Protein AF-A0A9E8SCT5-F1 (afdb_monomer_lite)

Structure (mmCIF, N/CA/C/O backbone):
data_AF-A0A9E8SCT5-F1
#
_entry.id   AF-A0A9E8SCT5-F1
#
loop_
_atom_site.group_PDB
_atom_site.id
_atom_site.type_symbol
_atom_site.label_atom_id
_atom_site.label_alt_id
_atom_site.label_comp_id
_atom_site.label_asym_id
_atom_site.label_entity_id
_atom_site.label_seq_id
_atom_site.pdbx_PDB_ins_code
_atom_site.Cartn_x
_atom_site.Cartn_y
_atom_site.Cartn_z
_atom_site.occupancy
_atom_site.B_iso_or_equiv
_atom_site.auth_seq_id
_atom_site.auth_comp_id
_atom_site.auth_asym_id
_atom_site.auth_atom_id
_atom_site.pdbx_PDB_model_num
ATOM 1 N N . MET A 1 1 ? -12.105 20.597 -2.905 1.00 37.53 1 MET A N 1
ATOM 2 C CA . MET A 1 1 ? -12.608 19.236 -3.173 1.00 37.53 1 MET A CA 1
ATOM 3 C C . MET A 1 1 ? -11.412 18.406 -3.609 1.00 37.53 1 MET A C 1
ATOM 5 O O . MET A 1 1 ? -11.012 18.497 -4.764 1.00 37.53 1 MET A O 1
ATOM 9 N N . GLU A 1 2 ? -10.745 17.729 -2.673 1.00 47.62 2 GLU A N 1
ATOM 10 C CA . GLU A 1 2 ? -9.714 16.750 -3.041 1.00 47.62 2 GLU A CA 1
ATOM 11 C C . GLU A 1 2 ? -10.417 15.587 -3.741 1.00 47.62 2 GLU A C 1
ATOM 13 O O . GLU A 1 2 ? -11.443 15.103 -3.266 1.00 47.62 2 GLU A O 1
ATOM 18 N N . LYS A 1 3 ? -9.949 15.236 -4.943 1.00 55.00 3 LYS A N 1
ATOM 19 C CA . LYS A 1 3 ? -10.557 14.174 -5.748 1.00 55.00 3 LYS A CA 1
ATOM 20 C C . LYS A 1 3 ? -10.374 12.856 -5.005 1.00 55.00 3 LYS A C 1
ATOM 22 O O . LYS A 1 3 ? -9.236 12.478 -4.735 1.00 55.00 3 LYS A O 1
ATOM 27 N N . GLU A 1 4 ? -11.477 12.176 -4.701 1.00 60.12 4 GLU A N 1
ATOM 28 C CA . GLU A 1 4 ? -11.426 10.827 -4.141 1.00 60.12 4 GLU A CA 1
ATOM 29 C C . GLU A 1 4 ? -10.576 9.923 -5.053 1.00 60.12 4 GLU A C 1
ATOM 31 O O . GLU A 1 4 ? -10.638 10.056 -6.282 1.00 60.12 4 GLU A O 1
ATOM 36 N N . PRO A 1 5 ? -9.757 9.021 -4.491 1.00 65.12 5 PRO A N 1
ATOM 37 C CA . PRO A 1 5 ? -9.017 8.055 -5.288 1.00 65.12 5 PRO A CA 1
ATOM 38 C C . PRO A 1 5 ? -10.004 7.135 -6.016 1.00 65.12 5 PRO A C 1
ATOM 40 O O . PRO A 1 5 ? -10.730 6.357 -5.403 1.00 65.12 5 PRO A O 1
ATOM 43 N N . ILE A 1 6 ? -10.031 7.245 -7.343 1.00 83.00 6 ILE A N 1
ATOM 44 C CA . ILE A 1 6 ? -10.880 6.448 -8.232 1.00 83.00 6 ILE A CA 1
ATOM 45 C C . ILE A 1 6 ? -10.010 5.379 -8.891 1.00 83.00 6 ILE A C 1
ATOM 47 O O . ILE A 1 6 ? -8.895 5.658 -9.345 1.00 83.00 6 ILE A O 1
ATOM 51 N N . TRP A 1 7 ? -10.538 4.157 -8.974 1.00 92.19 7 TRP A N 1
ATOM 52 C CA . TRP A 1 7 ? -9.940 3.090 -9.770 1.00 92.19 7 TRP A CA 1
ATOM 53 C C . TRP A 1 7 ? -9.657 3.575 -11.192 1.00 92.19 7 TRP A C 1
ATOM 55 O O . TRP A 1 7 ? -10.563 3.944 -11.936 1.00 92.19 7 TRP A O 1
ATOM 65 N N . SER A 1 8 ? -8.385 3.556 -11.562 1.00 92.56 8 SER A N 1
ATOM 66 C CA . SER A 1 8 ? -7.884 4.024 -12.847 1.00 92.56 8 SER A CA 1
ATOM 67 C C . SER A 1 8 ? -7.469 2.831 -13.692 1.00 92.56 8 SER A C 1
ATOM 69 O O . SER A 1 8 ? -6.784 1.933 -13.205 1.00 92.56 8 SER A O 1
ATOM 71 N N . GLU A 1 9 ? -7.885 2.802 -14.952 1.00 93.88 9 GLU A N 1
ATOM 72 C CA . GLU A 1 9 ? -7.488 1.739 -15.871 1.00 93.88 9 GLU A CA 1
ATOM 73 C C . GLU A 1 9 ? -6.047 1.949 -16.349 1.00 93.88 9 GLU A C 1
ATOM 75 O O . GLU A 1 9 ? -5.633 3.070 -16.655 1.00 93.88 9 GLU A O 1
ATOM 80 N N . ILE A 1 10 ? -5.264 0.872 -16.390 1.00 92.25 10 ILE A N 1
ATOM 81 C CA . ILE A 1 10 ? -3.890 0.917 -16.876 1.00 92.25 10 ILE A CA 1
ATOM 82 C C . ILE A 1 10 ? -3.921 1.008 -18.403 1.00 92.25 10 ILE A C 1
ATOM 84 O O . ILE A 1 10 ? -4.558 0.206 -19.089 1.00 92.25 10 ILE A O 1
ATOM 88 N N . ILE A 1 11 ? -3.182 1.980 -18.930 1.00 93.06 11 ILE A N 1
ATOM 89 C CA . ILE A 1 11 ? -2.994 2.181 -20.364 1.00 93.06 11 ILE A CA 1
ATOM 90 C C . ILE A 1 11 ? -1.556 1.808 -20.705 1.00 93.06 11 ILE A C 1
ATOM 92 O O . ILE A 1 11 ? -0.610 2.337 -20.111 1.00 93.06 11 ILE A O 1
ATOM 96 N N . ASP A 1 12 ? -1.383 0.928 -21.686 1.00 91.19 12 ASP A N 1
ATOM 97 C CA . ASP A 1 12 ? -0.070 0.657 -22.252 1.00 91.19 12 ASP A CA 1
ATOM 98 C C . ASP A 1 12 ? 0.440 1.922 -22.960 1.00 91.19 12 ASP A C 1
ATOM 100 O O . ASP A 1 12 ? -0.155 2.418 -23.920 1.00 91.19 12 ASP A O 1
ATOM 104 N N . LYS A 1 13 ? 1.549 2.488 -22.471 1.0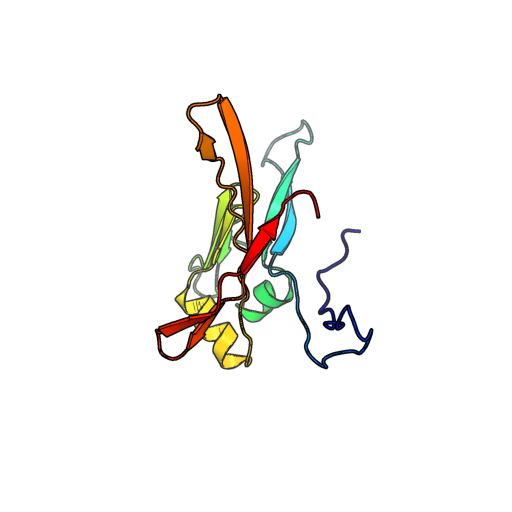0 88.94 13 LYS A N 1
ATOM 105 C CA . LYS A 1 13 ? 2.059 3.773 -22.976 1.00 88.94 13 LYS A CA 1
ATOM 106 C C . LYS A 1 13 ? 2.507 3.717 -24.438 1.00 88.94 13 LYS A C 1
ATOM 108 O O . LYS A 1 13 ? 2.480 4.754 -25.099 1.00 88.94 13 LYS A O 1
ATOM 113 N N . LYS A 1 14 ? 2.934 2.549 -24.929 1.00 90.38 14 LYS A N 1
ATOM 114 C CA . LYS A 1 14 ? 3.490 2.380 -26.277 1.00 90.38 14 LYS A CA 1
ATOM 115 C C . LYS A 1 14 ? 2.383 2.251 -27.319 1.00 90.38 14 LYS A C 1
ATOM 117 O O . LYS A 1 14 ? 2.457 2.874 -28.370 1.00 90.38 14 LYS A O 1
ATOM 122 N N . THR A 1 15 ? 1.367 1.454 -27.018 1.00 93.88 15 THR A N 1
ATOM 123 C CA . THR A 1 15 ? 0.257 1.124 -27.923 1.00 93.88 15 THR A CA 1
ATOM 124 C C . THR A 1 15 ? -0.971 2.004 -27.712 1.00 93.88 15 THR A C 1
ATOM 126 O O . THR A 1 15 ? -1.818 2.071 -28.595 1.00 93.88 15 THR A O 1
ATOM 129 N N . ARG A 1 16 ? -1.067 2.698 -26.567 1.00 92.94 16 ARG A N 1
ATOM 130 C CA . ARG A 1 16 ? -2.237 3.482 -26.128 1.00 92.94 16 ARG A CA 1
ATOM 131 C C . ARG A 1 16 ? -3.510 2.650 -25.937 1.00 92.94 16 ARG A C 1
ATOM 133 O O . ARG A 1 16 ? -4.601 3.210 -25.907 1.00 92.94 16 ARG A O 1
ATOM 140 N N . VAL A 1 17 ? -3.370 1.338 -25.765 1.00 94.62 17 VAL A N 1
ATOM 141 C CA . VAL A 1 17 ? -4.485 0.414 -25.531 1.00 94.62 17 VAL A CA 1
ATOM 142 C C . VAL A 1 17 ? -4.686 0.193 -24.030 1.00 94.62 17 VAL A C 1
ATOM 144 O O . VAL A 1 17 ? -3.726 0.139 -23.258 1.00 94.62 17 VAL A O 1
ATOM 147 N N . TYR A 1 18 ? -5.947 0.066 -23.619 1.00 92.75 18 TYR A N 1
ATOM 148 C CA . TYR A 1 18 ? -6.324 -0.323 -22.263 1.00 92.75 18 TYR A CA 1
ATOM 149 C C . TYR A 1 18 ? -5.966 -1.784 -22.000 1.00 92.75 18 TYR A C 1
ATOM 151 O O . TYR A 1 18 ? -6.289 -2.663 -22.797 1.00 92.75 18 TYR A O 1
ATOM 159 N N . THR A 1 19 ? -5.320 -2.060 -20.870 1.00 92.69 19 THR A N 1
ATOM 160 C CA . THR A 1 19 ? -4.921 -3.434 -20.528 1.00 92.69 19 THR A CA 1
ATOM 161 C C . THR A 1 19 ? -6.056 -4.248 -19.900 1.00 92.69 19 THR A C 1
ATOM 163 O O . THR A 1 19 ? -5.887 -5.439 -19.650 1.00 92.69 19 THR A O 1
ATOM 166 N N . GLY A 1 20 ? -7.197 -3.616 -19.594 1.00 93.25 20 GLY A N 1
ATOM 167 C CA . GLY A 1 20 ? -8.286 -4.221 -18.826 1.00 93.25 20 GLY A CA 1
ATOM 168 C C . GLY A 1 20 ? -7.977 -4.372 -17.332 1.00 93.25 20 GLY A C 1
ATOM 169 O O . GLY A 1 20 ? -8.748 -4.993 -16.604 1.00 93.25 20 GLY A O 1
ATOM 170 N N . HIS A 1 21 ? -6.845 -3.850 -16.849 1.00 92.94 21 HIS A N 1
ATOM 171 C CA . HIS A 1 21 ? -6.475 -3.877 -15.431 1.00 92.94 21 HIS A CA 1
ATOM 172 C C . HIS A 1 21 ? -6.708 -2.512 -14.796 1.00 92.94 21 HIS A C 1
ATOM 174 O O . HIS A 1 21 ? -6.491 -1.481 -15.430 1.00 92.94 21 HIS A O 1
ATOM 180 N N . LYS A 1 22 ? -7.112 -2.497 -13.523 1.00 94.38 22 LYS A N 1
ATOM 181 C CA . LYS A 1 22 ? -7.356 -1.266 -12.765 1.00 94.38 22 LYS A CA 1
ATOM 182 C C . LYS A 1 22 ? -6.419 -1.171 -11.570 1.00 94.38 22 LYS A C 1
ATOM 184 O O . LYS A 1 22 ? -6.080 -2.178 -10.957 1.00 94.38 22 LYS A O 1
ATOM 189 N N . VAL A 1 23 ? -6.027 0.051 -11.235 1.00 94.50 23 VAL A N 1
ATOM 190 C CA . VAL A 1 23 ? -5.201 0.385 -10.071 1.00 94.50 23 VAL A CA 1
ATOM 191 C C . VAL A 1 23 ? -5.835 1.522 -9.288 1.00 94.50 23 VAL A C 1
ATOM 193 O O . VAL A 1 23 ? -6.531 2.364 -9.849 1.00 94.50 23 VAL A O 1
ATOM 196 N N . ILE A 1 24 ? -5.575 1.565 -7.990 1.00 94.81 24 ILE A N 1
ATOM 197 C CA . ILE A 1 24 ? -5.995 2.649 -7.108 1.00 94.81 24 ILE A CA 1
ATOM 198 C C . ILE A 1 24 ? -4.837 2.992 -6.173 1.00 94.81 24 ILE A C 1
ATOM 200 O O . ILE A 1 24 ? -4.085 2.111 -5.754 1.00 94.81 24 ILE A O 1
ATOM 204 N N . VAL A 1 25 ? -4.677 4.277 -5.857 1.00 93.19 25 VAL A N 1
ATOM 205 C CA . VAL A 1 25 ? -3.736 4.709 -4.819 1.00 93.19 25 VAL A CA 1
ATOM 206 C C . VAL A 1 25 ? -4.320 4.325 -3.460 1.00 93.19 25 VAL A C 1
ATOM 208 O O . VAL A 1 25 ? -5.487 4.589 -3.176 1.00 93.19 25 VAL A O 1
ATOM 211 N N . THR A 1 26 ? -3.519 3.667 -2.625 1.00 93.12 26 THR A N 1
ATOM 212 C CA . THR A 1 26 ? -3.966 3.095 -1.345 1.00 93.12 26 THR A CA 1
ATOM 213 C C . THR A 1 26 ? -4.154 4.135 -0.242 1.00 93.12 26 THR A C 1
ATOM 215 O O . THR A 1 26 ? -4.724 3.822 0.799 1.00 93.12 26 THR A O 1
ATOM 218 N N . THR A 1 27 ? -3.696 5.366 -0.448 1.00 92.00 27 THR A N 1
ATOM 219 C CA . THR A 1 27 ? -3.833 6.465 0.508 1.00 92.00 27 THR A CA 1
ATOM 220 C C . THR A 1 27 ? -4.540 7.667 -0.107 1.00 92.00 27 THR A C 1
ATOM 222 O O . THR A 1 27 ? -4.545 7.867 -1.322 1.00 92.00 27 THR A O 1
ATOM 225 N N . THR A 1 28 ? -5.158 8.469 0.751 1.00 91.44 28 THR A N 1
ATOM 226 C CA . THR A 1 28 ? -5.642 9.819 0.454 1.00 91.44 28 THR A CA 1
ATOM 227 C C . THR A 1 28 ? -5.178 10.759 1.560 1.00 91.44 28 THR A C 1
ATOM 229 O O . THR A 1 28 ? -4.754 10.301 2.619 1.00 91.44 28 THR A O 1
ATOM 232 N N . ASN A 1 29 ? -5.244 12.067 1.330 1.00 88.56 29 ASN A N 1
ATOM 233 C CA . ASN A 1 29 ? -4.901 13.044 2.351 1.00 88.56 29 ASN A CA 1
ATOM 234 C C . ASN A 1 29 ? -6.114 13.374 3.233 1.00 88.56 29 ASN A C 1
ATOM 236 O O . ASN A 1 29 ? -7.248 13.417 2.755 1.00 88.56 29 ASN A O 1
ATOM 240 N N . ALA A 1 30 ? -5.858 13.601 4.516 1.00 84.69 30 ALA A N 1
ATOM 241 C CA . ALA A 1 30 ? -6.798 14.136 5.484 1.00 84.69 30 ALA A CA 1
ATOM 242 C C . ALA A 1 30 ? -6.183 15.346 6.192 1.00 84.69 30 ALA A C 1
ATOM 244 O O . ALA A 1 30 ? -4.963 15.463 6.323 1.00 84.69 30 ALA A O 1
ATOM 245 N N . LYS A 1 31 ? -7.051 16.236 6.676 1.00 80.56 31 LYS A N 1
ATOM 246 C CA . LYS A 1 31 ? -6.676 17.396 7.487 1.00 80.56 31 LYS A CA 1
ATOM 247 C C . LYS A 1 31 ? -6.969 17.114 8.953 1.00 80.56 31 LYS A C 1
ATOM 249 O O . LYS A 1 31 ? -8.127 16.912 9.304 1.00 80.56 31 LYS A O 1
ATOM 254 N N . GLY A 1 32 ? -5.928 17.129 9.777 1.00 69.00 32 GLY A N 1
ATOM 255 C CA . GLY A 1 32 ? -6.025 17.124 11.234 1.00 69.00 32 GLY A CA 1
ATOM 256 C C . GLY A 1 32 ? -6.047 18.529 11.795 1.00 69.00 32 GLY A C 1
ATOM 257 O O . GLY A 1 32 ? -5.338 19.409 11.296 1.00 69.00 32 GLY A O 1
ATOM 258 N N . GLY A 1 33 ? -6.836 18.712 12.848 1.00 62.88 33 GLY A N 1
ATOM 259 C CA . GLY A 1 33 ? -6.780 19.885 13.710 1.00 62.88 33 GLY A CA 1
ATOM 260 C C . GLY A 1 33 ? -6.096 19.525 15.025 1.00 62.88 33 GLY A C 1
ATOM 261 O O . GLY A 1 33 ? -6.166 18.387 15.478 1.00 62.88 33 GLY A O 1
ATOM 262 N N . ILE A 1 34 ? -5.431 20.487 15.655 1.00 59.25 34 ILE A N 1
ATOM 263 C CA . ILE A 1 34 ? -4.962 20.313 17.031 1.00 59.25 34 ILE A CA 1
ATOM 264 C C . ILE A 1 34 ? -6.150 20.599 17.957 1.00 59.25 34 ILE A C 1
ATOM 266 O O . ILE A 1 34 ? -6.694 21.706 17.943 1.00 59.25 34 ILE A O 1
ATOM 270 N N . GLU A 1 35 ? -6.563 19.615 18.761 1.00 54.38 35 GLU A N 1
ATOM 271 C CA . GLU A 1 35 ? -7.595 19.825 19.782 1.00 54.38 35 GLU A CA 1
ATOM 272 C C . GLU A 1 35 ? -7.198 20.998 20.697 1.00 54.38 35 GLU A C 1
ATOM 274 O O . GLU A 1 35 ? -6.131 20.995 21.311 1.00 54.38 35 GLU A O 1
ATOM 279 N N . ASN A 1 36 ? -8.077 22.002 20.789 1.00 54.62 36 ASN A N 1
ATOM 280 C CA . ASN A 1 36 ? -7.918 23.270 21.523 1.00 54.62 36 ASN A CA 1
ATOM 281 C C . ASN A 1 36 ? -7.004 24.341 20.902 1.00 54.62 36 ASN A C 1
ATOM 283 O O . ASN A 1 36 ? -6.823 25.398 21.516 1.00 54.62 36 ASN A O 1
ATOM 287 N N . ASP A 1 37 ? -6.476 24.145 19.692 1.00 58.28 37 ASP A N 1
ATOM 288 C CA . ASP A 1 37 ? -5.747 25.214 19.012 1.00 58.28 37 ASP A CA 1
ATOM 289 C C . ASP A 1 37 ? -6.700 26.258 18.404 1.00 58.28 37 ASP A C 1
ATOM 291 O O . ASP A 1 37 ? -7.515 25.973 17.528 1.00 58.28 37 ASP A O 1
ATOM 295 N N . LYS A 1 38 ? -6.573 27.509 18.860 1.00 61.59 38 LYS A N 1
ATOM 296 C CA . LYS A 1 38 ? -7.319 28.663 18.330 1.00 61.59 38 LYS A CA 1
ATOM 297 C C . LYS A 1 38 ? -6.601 29.356 17.168 1.00 61.59 38 LYS A C 1
ATOM 299 O O . LYS A 1 38 ? -7.165 30.282 16.591 1.00 61.59 38 LYS A O 1
ATOM 304 N N . SER A 1 39 ? -5.373 28.946 16.837 1.00 67.31 39 SER A N 1
ATOM 305 C CA . SER A 1 39 ? -4.573 29.550 15.766 1.00 67.31 39 SER A CA 1
ATOM 306 C C . SER A 1 39 ? -4.989 29.093 14.362 1.00 67.31 39 SER A C 1
ATOM 308 O O . SER A 1 39 ? -4.636 29.738 13.374 1.00 67.31 39 SER A O 1
ATOM 310 N N . GLY A 1 40 ? -5.781 28.016 14.268 1.00 57.03 40 GLY A N 1
ATOM 311 C CA . GLY A 1 40 ? -6.201 27.423 12.998 1.00 57.03 40 GLY A CA 1
ATOM 312 C C . GLY A 1 40 ? -5.118 26.562 12.346 1.00 57.03 40 GLY A C 1
ATOM 313 O O . GLY A 1 40 ? -5.174 26.335 11.132 1.00 57.03 40 GLY A O 1
ATOM 314 N N . ALA A 1 41 ? -4.127 26.096 13.117 1.00 61.66 41 ALA A N 1
ATOM 315 C CA . ALA A 1 41 ? -3.084 25.229 12.601 1.00 61.66 41 ALA A CA 1
ATOM 316 C C . ALA A 1 41 ? -3.685 23.872 12.218 1.00 61.66 41 ALA A C 1
ATOM 318 O O . ALA A 1 41 ? -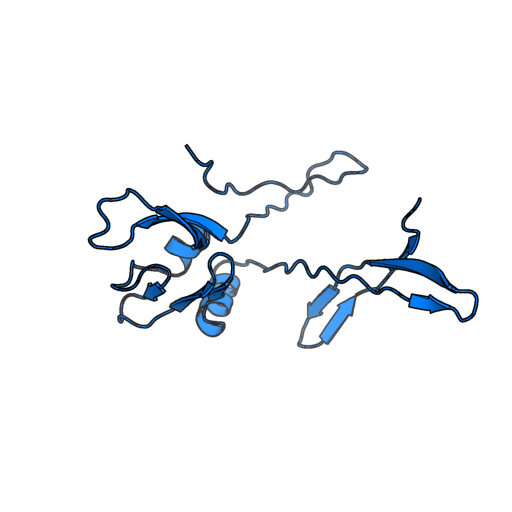4.160 23.106 13.055 1.00 61.66 41 ALA A O 1
ATOM 319 N N . ASN A 1 42 ? -3.647 23.584 10.919 1.00 68.00 42 ASN A N 1
ATOM 320 C CA . ASN A 1 42 ? -4.014 22.290 10.368 1.00 68.00 42 ASN A CA 1
ATOM 321 C C . ASN A 1 42 ? -2.754 21.593 9.870 1.00 68.00 42 ASN A C 1
ATOM 323 O O . ASN A 1 42 ? -1.866 22.234 9.300 1.00 68.00 42 ASN A O 1
ATOM 327 N N . PHE A 1 43 ? -2.703 20.278 10.026 1.00 74.06 43 PHE A N 1
ATOM 328 C CA . PHE A 1 43 ? -1.672 19.453 9.415 1.00 74.06 43 PHE A CA 1
ATOM 329 C C . PHE A 1 43 ? -2.319 18.418 8.503 1.00 74.06 43 PHE A C 1
ATOM 331 O O . PHE A 1 43 ? -3.374 17.862 8.793 1.00 74.06 43 PHE A O 1
ATOM 338 N N . ASN A 1 44 ? -1.674 18.181 7.370 1.00 83.12 44 ASN A N 1
ATOM 339 C CA . ASN A 1 44 ? -2.105 17.184 6.407 1.00 83.12 44 ASN A CA 1
ATOM 340 C C . ASN A 1 44 ? -1.424 15.858 6.732 1.00 83.12 44 ASN A C 1
ATOM 342 O O . ASN A 1 44 ? -0.205 15.836 6.913 1.00 83.12 44 ASN A O 1
ATOM 346 N N . TYR A 1 45 ? -2.177 14.765 6.744 1.00 86.44 45 TYR A N 1
ATOM 347 C CA . TYR A 1 45 ? -1.632 13.421 6.898 1.00 86.44 45 TYR A CA 1
ATOM 348 C C . TYR A 1 45 ? -2.328 12.420 5.981 1.00 86.44 45 TYR A C 1
ATOM 350 O O . TYR A 1 45 ? -3.471 12.614 5.576 1.00 86.44 45 TYR A O 1
ATOM 358 N N . ASP A 1 46 ? -1.619 11.357 5.632 1.00 90.56 46 ASP A N 1
ATOM 359 C CA . ASP A 1 46 ? -2.135 10.288 4.796 1.00 90.56 46 ASP A CA 1
ATOM 360 C C . ASP A 1 46 ? -3.015 9.353 5.627 1.00 90.56 46 ASP A C 1
ATOM 362 O O . ASP A 1 46 ? -2.709 9.007 6.770 1.00 90.56 46 ASP A O 1
ATOM 366 N N . ILE A 1 47 ? -4.131 8.950 5.040 1.00 92.12 47 ILE A N 1
ATOM 367 C CA . ILE A 1 47 ? -5.059 7.959 5.577 1.00 92.12 47 ILE A CA 1
ATOM 368 C C . ILE A 1 47 ? -5.331 6.907 4.501 1.00 92.12 47 ILE A C 1
ATOM 370 O O . ILE A 1 47 ? -5.097 7.176 3.316 1.00 92.12 47 ILE A O 1
ATOM 374 N N . PRO A 1 48 ? -5.842 5.716 4.856 1.00 94.12 48 PRO A N 1
ATOM 375 C CA . PRO A 1 48 ? -6.302 4.755 3.864 1.00 94.12 48 PRO A CA 1
ATOM 376 C C . PRO A 1 48 ? -7.306 5.394 2.904 1.00 94.12 48 PRO A C 1
ATOM 378 O O . PRO A 1 48 ? -8.187 6.151 3.315 1.00 94.12 48 PRO A O 1
ATOM 381 N N . CYS A 1 49 ? -7.189 5.079 1.616 1.00 94.00 49 CYS A N 1
ATOM 382 C CA . CYS A 1 49 ? -8.216 5.455 0.658 1.00 94.00 49 CYS A CA 1
ATOM 383 C C . CYS A 1 49 ? -9.556 4.817 1.040 1.00 94.00 49 CYS A C 1
ATOM 385 O O . CYS A 1 49 ? -9.597 3.782 1.706 1.00 94.00 49 CYS A O 1
ATOM 387 N N . ARG A 1 50 ? -10.659 5.397 0.563 1.00 92.62 50 ARG A N 1
ATOM 388 C CA . ARG A 1 50 ? -12.014 4.927 0.874 1.00 92.62 50 ARG A CA 1
ATOM 389 C C . ARG A 1 50 ? -12.200 3.424 0.650 1.00 92.62 50 ARG A C 1
ATOM 391 O O . ARG A 1 50 ? -12.729 2.744 1.517 1.00 92.62 50 ARG A O 1
ATOM 398 N N . THR A 1 51 ? -11.693 2.895 -0.465 1.00 94.25 51 THR A N 1
ATOM 399 C CA . THR A 1 51 ? -11.762 1.459 -0.777 1.00 94.25 51 THR A CA 1
ATOM 400 C C . THR A 1 51 ? -11.093 0.589 0.287 1.00 94.25 51 THR A C 1
ATOM 402 O O . THR A 1 51 ? -11.644 -0.447 0.649 1.00 94.25 51 THR A O 1
ATOM 405 N N . LEU A 1 52 ? -9.936 1.001 0.815 1.00 94.81 52 LEU A N 1
ATOM 406 C CA . LEU A 1 52 ? -9.283 0.283 1.910 1.00 94.81 52 LEU A CA 1
ATOM 407 C C . LEU A 1 52 ? -9.962 0.534 3.252 1.00 94.81 52 LEU A C 1
ATOM 409 O O . LEU A 1 52 ? -10.052 -0.388 4.051 1.00 94.81 52 LEU A O 1
ATOM 413 N N . PHE A 1 53 ? -10.444 1.750 3.500 1.00 95.44 53 PHE A N 1
ATOM 414 C CA . PHE A 1 53 ? -11.149 2.091 4.730 1.00 95.44 53 PHE A CA 1
ATOM 415 C C . PHE A 1 53 ? -12.413 1.243 4.904 1.00 95.44 53 PHE A C 1
ATOM 417 O O . PHE A 1 53 ? -12.574 0.568 5.918 1.00 95.44 53 PHE A O 1
ATOM 424 N N . GLU A 1 54 ? -13.271 1.224 3.884 1.00 95.12 54 GLU A N 1
ATOM 425 C CA . GLU A 1 54 ? -14.491 0.414 3.859 1.00 95.12 54 GLU A CA 1
ATOM 426 C C . GLU A 1 54 ? -14.143 -1.079 3.804 1.00 95.12 54 GLU A C 1
ATOM 428 O O . GLU A 1 54 ? -14.676 -1.870 4.573 1.00 95.12 54 GLU A O 1
ATOM 433 N N . GLY A 1 55 ? -13.187 -1.468 2.955 1.00 94.56 55 GLY A N 1
ATOM 434 C CA . GLY A 1 55 ? -12.794 -2.864 2.772 1.00 94.56 55 GLY A CA 1
ATOM 435 C C . GLY A 1 55 ? -12.187 -3.531 4.010 1.00 94.56 55 GLY A C 1
ATOM 436 O O . GLY A 1 55 ? -12.352 -4.734 4.207 1.00 94.56 55 GLY A O 1
ATOM 437 N N . LEU A 1 56 ? -11.504 -2.762 4.860 1.00 96.31 56 LEU A N 1
ATOM 438 C CA . LEU A 1 56 ? -10.952 -3.234 6.132 1.00 96.31 56 LEU A CA 1
ATOM 439 C C . LEU A 1 56 ? -11.917 -3.035 7.314 1.00 96.31 56 LEU A C 1
ATOM 441 O O . LEU A 1 56 ? -11.542 -3.362 8.441 1.00 96.31 56 LEU A O 1
ATOM 445 N N . ASN A 1 57 ? -13.136 -2.533 7.071 1.00 96.19 57 ASN A N 1
ATOM 446 C CA . ASN A 1 57 ? -14.134 -2.187 8.090 1.00 96.19 57 ASN A CA 1
ATOM 447 C C . ASN A 1 57 ? -13.566 -1.258 9.176 1.00 96.19 57 ASN A C 1
ATOM 449 O O . ASN A 1 57 ? -13.723 -1.503 10.375 1.00 96.19 57 ASN A O 1
ATOM 453 N N . LEU A 1 58 ? -12.851 -0.216 8.744 1.00 96.75 58 LEU A N 1
ATOM 454 C CA . LEU A 1 58 ? -12.214 0.731 9.649 1.00 96.75 58 LEU A CA 1
ATOM 455 C C . LEU A 1 58 ? -13.229 1.699 10.260 1.00 96.75 58 LEU A C 1
ATOM 457 O O . LEU A 1 58 ? -14.211 2.100 9.637 1.00 96.75 58 LEU A O 1
ATOM 461 N N . LYS A 1 59 ? -12.940 2.114 11.489 1.00 95.88 59 LYS A N 1
ATOM 462 C CA . LYS A 1 59 ? -13.633 3.166 12.231 1.00 95.88 59 LYS A CA 1
ATOM 463 C C . LYS A 1 59 ? -12.599 4.163 12.742 1.00 95.88 59 LYS A C 1
ATOM 465 O O . LYS A 1 59 ? -11.448 3.803 12.995 1.00 95.88 59 LYS A O 1
ATOM 470 N N . TYR A 1 60 ? -13.007 5.421 12.877 1.00 92.12 60 TYR A N 1
ATOM 471 C CA . TYR A 1 60 ? -12.154 6.448 13.469 1.00 92.12 60 TYR A CA 1
ATOM 472 C C . TYR A 1 60 ? -11.806 6.077 14.915 1.00 92.12 60 TYR A C 1
ATOM 474 O O . TYR A 1 60 ? -12.675 5.665 15.682 1.00 92.12 60 TYR A O 1
ATOM 482 N N . SER A 1 61 ? -10.526 6.204 15.256 1.00 90.81 61 SER A N 1
ATOM 483 C CA . SER A 1 61 ? -10.024 6.079 16.623 1.00 90.81 61 SER A CA 1
ATOM 484 C C . SER A 1 61 ? -10.253 7.376 17.408 1.00 90.81 61 SER A C 1
ATOM 486 O O . SER A 1 61 ? -10.543 8.424 16.834 1.00 90.81 61 SER A O 1
ATOM 488 N N . SER A 1 62 ? -10.060 7.321 18.727 1.00 86.94 62 SER A N 1
ATOM 489 C CA . SER A 1 62 ? -9.916 8.513 19.571 1.00 86.94 62 SER A CA 1
ATOM 490 C C . SER A 1 62 ? -8.628 9.294 19.294 1.00 86.94 62 SER A C 1
ATOM 492 O O . SER A 1 62 ? -8.521 10.453 19.682 1.00 86.94 62 SER A O 1
ATOM 494 N N . LYS A 1 63 ? -7.640 8.666 18.647 1.00 86.06 63 LYS A N 1
ATOM 495 C CA . LYS A 1 63 ? -6.371 9.285 18.273 1.00 86.06 63 LYS A CA 1
ATOM 496 C C . LYS A 1 63 ? -6.309 9.518 16.766 1.00 86.06 63 LYS A C 1
ATOM 498 O O . LYS A 1 63 ? -6.410 8.573 15.985 1.00 86.06 63 LYS A O 1
ATOM 503 N N . ASP A 1 64 ? -6.068 10.766 16.376 1.00 83.69 64 ASP A N 1
ATOM 504 C CA . ASP A 1 64 ? -5.882 11.162 14.980 1.00 83.69 64 ASP A CA 1
ATOM 505 C C . ASP A 1 64 ? -4.810 10.320 14.276 1.00 83.69 64 ASP A C 1
ATOM 507 O O . ASP A 1 64 ? -3.707 10.105 14.787 1.00 83.69 64 ASP A O 1
ATOM 511 N N . GLY A 1 65 ? -5.144 9.857 13.071 1.00 84.75 65 GLY A N 1
ATOM 512 C CA . GLY A 1 65 ? -4.283 8.991 12.265 1.00 84.75 65 GLY A CA 1
ATOM 513 C C . GLY A 1 65 ? -4.305 7.507 12.653 1.00 84.75 65 GLY A C 1
ATOM 514 O O . GLY A 1 65 ? -3.717 6.708 11.922 1.00 84.75 65 GLY A O 1
ATOM 515 N N . ASP A 1 66 ? -4.992 7.124 13.737 1.00 92.94 66 ASP A N 1
ATOM 516 C CA . ASP A 1 66 ? -5.274 5.724 14.064 1.00 92.94 66 ASP A CA 1
ATOM 517 C C . ASP A 1 66 ? -6.683 5.328 13.588 1.00 92.94 66 ASP A C 1
ATOM 519 O O . ASP A 1 66 ? -7.630 6.119 13.620 1.00 92.94 66 ASP A O 1
ATOM 523 N N . PHE A 1 67 ? -6.835 4.073 13.165 1.00 96.00 67 PHE A N 1
ATOM 524 C CA . PHE A 1 67 ? -8.127 3.513 12.777 1.00 96.00 67 PHE A CA 1
ATOM 525 C C . PHE A 1 67 ? -8.302 2.109 13.333 1.00 96.00 67 PHE A C 1
ATOM 527 O O . PHE A 1 67 ? -7.421 1.251 13.187 1.00 96.00 67 PHE A O 1
ATOM 534 N N . ASN A 1 68 ? -9.469 1.877 13.923 1.00 97.31 68 ASN A N 1
ATOM 535 C CA . ASN A 1 68 ? -9.795 0.643 14.618 1.00 97.31 68 ASN A CA 1
ATOM 536 C C . ASN A 1 68 ? -10.708 -0.243 13.772 1.00 97.31 68 ASN A C 1
ATOM 538 O O . ASN A 1 68 ? -11.395 0.240 12.874 1.00 97.31 68 ASN A O 1
ATOM 542 N N . ASN A 1 69 ? -10.739 -1.538 14.071 1.00 95.44 69 ASN A N 1
ATOM 543 C CA . ASN A 1 69 ? -11.826 -2.408 13.628 1.00 95.44 69 ASN A CA 1
ATOM 544 C C . ASN A 1 69 ? -13.024 -2.325 14.592 1.00 95.44 69 ASN A C 1
ATOM 546 O O . ASN A 1 69 ? -13.063 -1.517 15.517 1.00 95.44 69 ASN A O 1
ATOM 550 N N . GLU A 1 70 ? -14.013 -3.193 14.390 1.00 93.56 70 GLU A N 1
ATOM 551 C CA . GLU A 1 70 ? -15.207 -3.260 15.240 1.00 93.56 70 GLU A CA 1
ATOM 552 C C . GLU A 1 70 ? -14.951 -3.740 16.673 1.00 93.56 70 GLU A C 1
ATOM 554 O O . GLU A 1 70 ? -15.805 -3.540 17.529 1.00 93.56 70 GLU A O 1
ATOM 559 N N . CYS A 1 71 ? -13.799 -4.360 16.924 1.00 94.50 71 CYS A N 1
ATOM 560 C CA . CYS A 1 71 ? -13.375 -4.846 18.234 1.00 94.50 71 CYS A CA 1
ATOM 561 C C . CYS A 1 71 ? -12.446 -3.849 18.952 1.00 94.50 71 CYS A C 1
ATOM 563 O O . CYS A 1 71 ? -11.733 -4.249 19.870 1.00 94.50 71 CYS A O 1
ATOM 565 N N . ASP A 1 72 ? -12.394 -2.593 18.493 1.00 94.12 72 ASP A N 1
ATOM 566 C CA . ASP A 1 72 ? -11.505 -1.533 18.989 1.00 94.12 72 ASP A CA 1
ATOM 567 C C . ASP A 1 72 ? -9.999 -1.842 18.880 1.00 94.12 72 ASP A C 1
ATOM 569 O O . ASP A 1 72 ? -9.157 -1.208 19.517 1.00 94.12 72 ASP A O 1
ATOM 573 N N . GLU A 1 73 ? -9.621 -2.791 18.024 1.00 96.50 73 GLU A N 1
ATOM 574 C CA . GLU A 1 73 ? -8.223 -3.083 17.730 1.00 96.50 73 GLU A CA 1
ATOM 575 C C . GLU A 1 73 ? 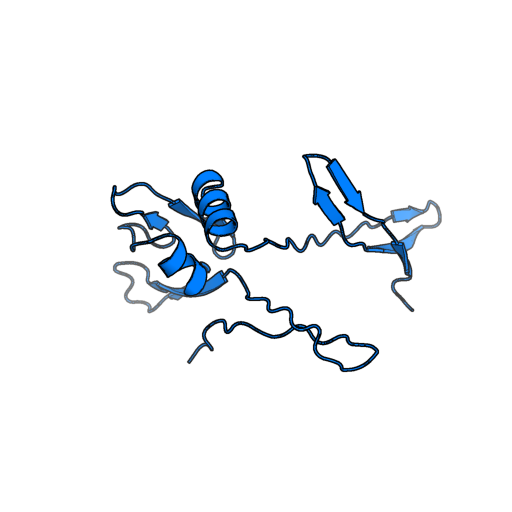-7.695 -2.123 16.659 1.00 96.50 73 GLU A C 1
ATOM 577 O O . GLU A 1 73 ? -8.276 -2.011 15.578 1.00 96.50 73 GLU A O 1
ATOM 582 N N . VAL A 1 74 ? -6.548 -1.488 16.921 1.00 96.81 74 VAL A N 1
ATOM 583 C CA . VAL A 1 74 ? -5.871 -0.603 15.961 1.00 96.81 74 VAL A CA 1
ATOM 584 C C . VAL A 1 74 ? -5.369 -1.410 14.758 1.00 96.81 74 VAL A C 1
ATOM 586 O O . VAL A 1 74 ? -4.453 -2.231 14.868 1.00 96.81 74 VAL A O 1
ATOM 589 N N . ILE A 1 75 ? -5.952 -1.154 13.587 1.00 98.06 75 ILE A N 1
ATOM 590 C CA . ILE A 1 75 ? -5.585 -1.793 12.315 1.00 98.06 75 ILE A CA 1
ATOM 591 C C . ILE A 1 75 ? -4.675 -0.902 11.481 1.00 98.06 75 ILE A C 1
ATOM 593 O O . ILE A 1 75 ? -3.799 -1.411 10.775 1.00 98.06 75 ILE A O 1
ATOM 597 N N . VAL A 1 76 ? -4.874 0.412 11.559 1.00 96.75 76 VAL A N 1
ATOM 598 C CA . VAL A 1 76 ? -4.060 1.399 10.853 1.00 96.75 76 VAL A CA 1
ATOM 599 C C . VAL A 1 76 ? -3.53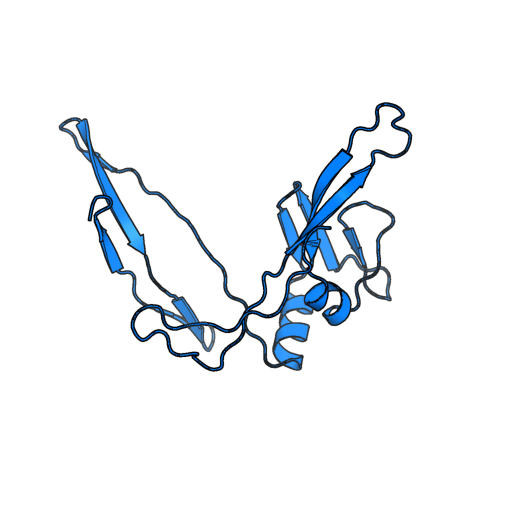4 2.418 11.843 1.00 96.75 76 VAL A C 1
ATOM 601 O O . VAL A 1 76 ? -4.254 2.833 12.744 1.00 96.75 76 VAL A O 1
ATOM 604 N N . THR A 1 77 ? -2.280 2.815 11.665 1.00 94.75 77 THR A N 1
ATOM 605 C CA . THR A 1 77 ? -1.650 3.888 12.435 1.00 94.75 77 THR A CA 1
ATOM 606 C C . THR A 1 77 ? -0.697 4.678 11.550 1.00 94.75 77 THR A C 1
ATOM 608 O O . THR A 1 77 ? -0.142 4.141 10.588 1.00 94.75 77 THR A O 1
ATOM 611 N N . ASN A 1 78 ? -0.465 5.939 11.893 1.00 89.50 78 ASN A N 1
ATOM 612 C CA . ASN A 1 78 ? 0.509 6.788 11.225 1.00 89.50 78 ASN A CA 1
ATOM 613 C C . ASN A 1 78 ? 1.759 6.956 12.096 1.00 89.50 78 ASN A C 1
ATOM 615 O O . ASN A 1 78 ? 1.697 7.535 13.178 1.00 89.50 78 ASN A O 1
ATOM 619 N N . ILE A 1 79 ? 2.924 6.517 11.605 1.00 86.81 79 ILE A N 1
ATOM 620 C CA . ILE A 1 79 ? 4.211 6.784 12.287 1.00 86.81 79 ILE A CA 1
ATOM 621 C C . ILE A 1 79 ? 4.719 8.212 12.049 1.00 86.81 79 ILE A C 1
ATOM 623 O O . ILE A 1 79 ? 5.544 8.722 12.801 1.00 86.81 79 ILE A O 1
ATOM 627 N N . ASN A 1 80 ? 4.259 8.843 10.970 1.00 84.31 80 ASN A N 1
ATOM 628 C CA . ASN A 1 80 ? 4.473 10.241 10.609 1.00 84.31 80 ASN A CA 1
ATOM 629 C C . ASN A 1 80 ? 3.372 10.652 9.604 1.00 84.31 80 ASN A C 1
ATOM 631 O O . ASN A 1 80 ? 2.637 9.772 9.145 1.00 84.31 80 ASN A O 1
ATOM 635 N N . PRO A 1 81 ? 3.255 11.936 9.209 1.00 80.25 81 PRO A N 1
ATOM 636 C CA . PRO A 1 81 ? 2.183 12.387 8.319 1.00 80.25 81 PRO A CA 1
ATOM 637 C C . PRO A 1 81 ? 2.077 11.660 6.969 1.00 80.25 81 PRO A C 1
ATOM 639 O O . PRO A 1 81 ? 1.020 11.700 6.364 1.00 80.25 81 PRO A O 1
ATOM 642 N N . LYS A 1 82 ? 3.129 10.992 6.481 1.00 82.00 82 LYS A N 1
ATOM 643 C CA . LYS A 1 82 ? 3.121 10.194 5.235 1.00 82.00 82 LYS A CA 1
ATOM 644 C C . LYS A 1 82 ? 3.426 8.712 5.482 1.00 82.00 82 LYS A C 1
ATOM 646 O O . LYS A 1 82 ? 3.831 7.983 4.581 1.00 82.00 82 LYS A O 1
ATOM 651 N N . GLY A 1 83 ? 3.325 8.282 6.736 1.00 85.69 83 GLY A N 1
ATOM 652 C CA . GLY A 1 83 ? 3.780 6.986 7.222 1.00 85.69 83 GLY A CA 1
ATOM 653 C C . GLY A 1 83 ? 2.627 6.087 7.638 1.00 85.69 83 GLY A C 1
ATOM 654 O O . GLY A 1 83 ? 2.673 5.539 8.736 1.00 85.69 83 GLY A O 1
ATOM 655 N N . THR A 1 84 ? 1.587 5.969 6.810 1.00 91.44 84 THR A N 1
ATOM 656 C CA . THR A 1 84 ? 0.444 5.091 7.091 1.00 91.44 84 THR A CA 1
ATOM 657 C C . THR A 1 84 ? 0.870 3.630 7.066 1.00 91.44 84 THR A C 1
ATOM 659 O O . THR A 1 84 ? 1.341 3.114 6.052 1.00 91.44 84 THR A O 1
ATOM 662 N N . LEU A 1 85 ? 0.689 2.950 8.193 1.00 94.75 85 LEU A N 1
ATOM 663 C CA . LEU A 1 85 ? 0.951 1.530 8.368 1.00 94.75 85 LEU A CA 1
ATOM 664 C C . LEU A 1 85 ? -0.365 0.789 8.554 1.00 94.75 85 LEU A C 1
ATOM 666 O O . LEU A 1 85 ? -1.197 1.191 9.358 1.00 94.75 85 LEU A O 1
ATOM 670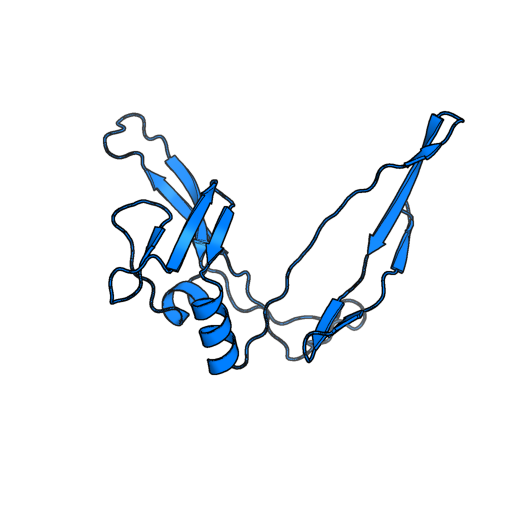 N N . VAL A 1 86 ? -0.519 -0.331 7.850 1.00 95.88 86 VAL A N 1
ATOM 671 C CA . VAL A 1 86 ? -1.671 -1.230 7.979 1.00 95.88 86 VAL A CA 1
ATOM 672 C C . VAL A 1 86 ? -1.193 -2.563 8.537 1.00 95.88 86 VAL A C 1
ATOM 674 O O . VAL A 1 86 ? -0.179 -3.110 8.090 1.00 95.88 86 VAL A O 1
ATOM 677 N N . LYS A 1 87 ? -1.935 -3.126 9.489 1.00 96.88 87 LYS A N 1
ATOM 678 C CA . LYS A 1 87 ? -1.642 -4.444 10.045 1.00 96.88 87 LYS A CA 1
ATOM 679 C C . LYS A 1 87 ? -1.648 -5.504 8.938 1.00 96.88 87 LYS A C 1
ATOM 681 O O . LYS A 1 87 ? -2.660 -5.739 8.276 1.00 96.88 87 LYS A O 1
ATOM 686 N N . LYS A 1 88 ? -0.501 -6.171 8.751 1.00 95.62 88 LYS A N 1
ATOM 687 C CA . LYS A 1 88 ? -0.255 -7.103 7.635 1.00 95.62 88 LYS A CA 1
ATOM 688 C C . LYS A 1 88 ? -1.328 -8.186 7.510 1.00 95.62 88 LYS A C 1
ATOM 690 O O . LYS A 1 88 ? -1.772 -8.459 6.403 1.00 95.62 88 LYS A O 1
ATOM 695 N N . SER A 1 89 ? -1.739 -8.806 8.616 1.00 96.44 89 SER A N 1
ATOM 696 C CA . SER A 1 89 ? -2.752 -9.872 8.612 1.00 96.44 89 SER A CA 1
ATOM 697 C C . SER A 1 89 ? -4.072 -9.414 7.994 1.00 96.44 89 SER A C 1
ATOM 699 O O . SER A 1 89 ? -4.634 -10.115 7.158 1.00 96.44 89 SER A O 1
ATOM 701 N N . ASN A 1 90 ? -4.530 -8.221 8.367 1.00 97.19 90 ASN A N 1
ATOM 702 C CA . ASN A 1 90 ? -5.803 -7.657 7.930 1.00 97.19 90 ASN A CA 1
ATOM 703 C C . ASN A 1 90 ? -5.733 -7.249 6.459 1.00 97.19 90 ASN A C 1
ATOM 705 O O . ASN A 1 90 ? -6.618 -7.605 5.686 1.00 97.19 90 ASN A O 1
ATOM 709 N N . LEU A 1 91 ? -4.637 -6.597 6.057 1.00 96.31 91 LEU A N 1
ATOM 710 C CA . LEU A 1 91 ? -4.406 -6.238 4.660 1.00 96.31 91 LEU A CA 1
ATOM 711 C C . LEU A 1 91 ? -4.347 -7.477 3.759 1.00 96.31 91 LEU A C 1
ATOM 713 O O . LEU A 1 91 ? -5.033 -7.526 2.745 1.00 96.31 91 LEU A O 1
ATOM 717 N N . MET A 1 92 ? -3.569 -8.497 4.133 1.00 95.38 92 MET A N 1
ATOM 718 C CA . MET A 1 92 ? -3.453 -9.719 3.330 1.00 95.38 92 MET A CA 1
ATOM 719 C C . MET A 1 92 ? -4.781 -10.473 3.235 1.00 95.38 92 MET A C 1
ATOM 721 O O . MET A 1 92 ? -5.107 -10.974 2.162 1.00 95.38 92 MET A O 1
ATOM 725 N N . LYS A 1 93 ? -5.557 -10.534 4.326 1.00 96.50 93 LYS A N 1
ATOM 726 C CA . LYS A 1 93 ? -6.902 -11.122 4.317 1.00 96.50 93 LYS A CA 1
ATOM 727 C C . LYS A 1 93 ? -7.806 -10.396 3.315 1.00 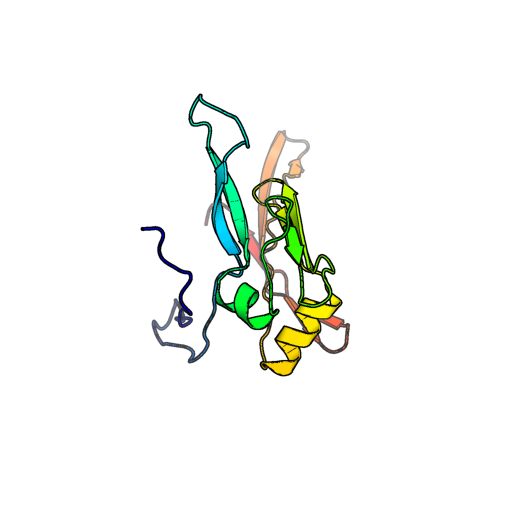96.50 93 LYS A C 1
ATOM 729 O O . LYS A 1 93 ? -8.323 -11.039 2.409 1.00 96.50 93 LYS A O 1
ATOM 734 N N . TYR A 1 94 ? -7.907 -9.070 3.426 1.00 97.06 94 TYR A N 1
ATOM 735 C CA . TYR A 1 94 ? -8.708 -8.242 2.523 1.00 97.06 94 TYR A CA 1
ATOM 736 C C . TYR A 1 94 ? -8.307 -8.423 1.052 1.00 97.06 94 TYR A C 1
ATOM 738 O O . TYR A 1 94 ? -9.169 -8.634 0.200 1.00 97.06 94 TYR A O 1
ATOM 746 N N . LEU A 1 95 ? -7.004 -8.384 0.752 1.00 95.88 95 LEU A N 1
ATOM 747 C CA . LEU A 1 95 ? -6.507 -8.551 -0.615 1.00 95.88 95 LEU A CA 1
ATOM 748 C C . LEU A 1 95 ? -6.886 -9.922 -1.191 1.00 95.88 95 LEU A C 1
ATOM 750 O O . LEU A 1 95 ? -7.381 -9.994 -2.313 1.00 95.88 95 LEU A O 1
ATOM 754 N N . ASN A 1 96 ? -6.716 -10.996 -0.414 1.00 95.50 96 ASN A N 1
ATOM 755 C CA . ASN A 1 96 ? -7.053 -12.353 -0.845 1.00 95.50 96 ASN A CA 1
ATOM 756 C C . ASN A 1 96 ? -8.562 -12.536 -1.068 1.00 95.50 96 ASN A C 1
ATOM 758 O O . ASN A 1 96 ? -8.962 -13.086 -2.090 1.00 95.50 96 ASN A O 1
ATOM 762 N N . GLU A 1 97 ? -9.397 -12.060 -0.140 1.00 97.38 97 GLU A N 1
ATOM 763 C CA . GLU A 1 97 ? -10.862 -12.182 -0.218 1.00 97.38 97 GLU A CA 1
ATOM 764 C C . GLU A 1 97 ? -11.458 -11.418 -1.408 1.00 97.38 97 GLU A C 1
ATOM 766 O O . GLU A 1 97 ? -12.499 -11.807 -1.929 1.00 97.38 97 GLU A O 1
ATOM 771 N N . ASN A 1 98 ? -10.778 -10.366 -1.875 1.00 95.81 98 ASN A N 1
ATOM 772 C CA . ASN A 1 98 ? -11.235 -9.514 -2.974 1.00 95.81 98 ASN A CA 1
ATOM 773 C C . ASN A 1 98 ? -10.472 -9.741 -4.291 1.00 95.81 98 ASN A C 1
ATOM 775 O O . ASN A 1 98 ? -10.662 -8.982 -5.240 1.00 95.81 98 ASN A O 1
ATOM 779 N N . ASN A 1 99 ? -9.613 -10.766 -4.370 1.00 94.88 99 ASN A N 1
ATOM 780 C CA . ASN A 1 99 ? -8.765 -11.046 -5.536 1.00 94.88 99 ASN A CA 1
ATOM 781 C C . ASN A 1 99 ? -7.944 -9.819 -5.995 1.00 94.88 99 ASN A C 1
ATOM 783 O O . ASN A 1 99 ? -7.866 -9.489 -7.181 1.00 94.88 99 ASN A O 1
ATOM 787 N N . LEU A 1 100 ? -7.352 -9.114 -5.031 1.00 94.62 100 LEU A N 1
ATOM 788 C CA . LEU A 1 100 ? -6.538 -7.923 -5.245 1.00 94.62 100 LEU A CA 1
ATOM 789 C C . LEU A 1 100 ? -5.055 -8.222 -5.024 1.00 94.62 100 LEU A C 1
ATOM 791 O O . LEU A 1 100 ? -4.668 -9.069 -4.223 1.00 94.62 100 LEU A O 1
ATOM 795 N N . SER A 1 101 ? -4.208 -7.458 -5.709 1.00 93.12 101 SER A N 1
ATOM 796 C CA . SER A 1 101 ? -2.757 -7.448 -5.507 1.00 93.12 101 SER A CA 1
ATOM 797 C C . SER A 1 101 ? -2.302 -6.075 -5.029 1.00 93.12 101 SER A C 1
ATOM 799 O O . SER A 1 101 ? -2.881 -5.057 -5.406 1.00 93.12 101 SER A O 1
ATOM 801 N N . ILE A 1 102 ? -1.239 -6.041 -4.226 1.00 92.38 102 ILE A N 1
ATOM 802 C CA . ILE A 1 102 ? -0.589 -4.800 -3.798 1.00 92.38 102 ILE A CA 1
ATOM 803 C C . ILE A 1 102 ? 0.707 -4.579 -4.575 1.00 92.38 102 ILE A C 1
ATOM 805 O O . ILE A 1 102 ? 1.503 -5.500 -4.755 1.00 92.38 102 ILE A O 1
ATOM 809 N N . ILE A 1 103 ? 0.921 -3.343 -5.021 1.00 92.56 103 ILE A N 1
ATOM 810 C CA . ILE A 1 103 ? 2.128 -2.923 -5.731 1.00 92.56 103 ILE A CA 1
ATOM 811 C C . ILE A 1 103 ? 2.861 -1.924 -4.843 1.00 92.56 103 ILE A C 1
ATOM 813 O O . ILE A 1 103 ? 2.284 -0.925 -4.420 1.00 92.56 103 ILE A O 1
ATOM 817 N N . TRP A 1 104 ? 4.140 -2.183 -4.591 1.00 89.88 104 TRP A N 1
ATOM 818 C CA . TRP A 1 104 ? 5.010 -1.272 -3.855 1.00 89.88 104 TRP A CA 1
ATOM 819 C C . TRP A 1 104 ? 5.954 -0.573 -4.823 1.00 89.88 104 TRP A C 1
ATOM 821 O O . TRP A 1 104 ? 6.683 -1.222 -5.573 1.00 89.88 104 TRP A O 1
ATOM 831 N N . THR A 1 105 ? 5.973 0.756 -4.789 1.00 89.44 105 THR A N 1
ATOM 832 C CA . THR A 1 105 ? 6.970 1.547 -5.511 1.00 89.44 105 THR A CA 1
ATOM 833 C C . THR A 1 105 ? 8.158 1.798 -4.596 1.00 89.44 105 THR A C 1
ATOM 835 O O . THR A 1 105 ? 8.064 2.580 -3.651 1.00 89.44 105 THR A O 1
ATOM 838 N N . VAL A 1 106 ? 9.282 1.141 -4.873 1.00 87.00 106 VAL A N 1
ATOM 839 C CA . VAL A 1 106 ? 10.538 1.378 -4.157 1.00 87.00 106 VAL A CA 1
ATOM 840 C C . VAL A 1 106 ? 11.412 2.278 -5.014 1.00 87.00 106 VAL A C 1
ATOM 842 O O . VAL A 1 106 ? 11.773 1.916 -6.132 1.00 87.00 106 VAL A O 1
ATOM 845 N N . TYR A 1 107 ? 11.748 3.452 -4.489 1.00 85.06 107 TYR A N 1
ATOM 846 C CA . TYR A 1 107 ? 12.663 4.381 -5.136 1.00 85.06 107 TYR A CA 1
ATOM 847 C C . TYR A 1 107 ? 13.972 4.433 -4.353 1.00 85.06 107 TYR A C 1
ATOM 849 O O . TYR A 1 107 ? 13.982 4.753 -3.167 1.00 85.06 107 TYR A O 1
ATOM 857 N N . GLY A 1 108 ? 15.075 4.104 -5.020 1.00 76.69 108 GLY A N 1
ATOM 858 C CA . GLY A 1 108 ? 16.414 4.167 -4.450 1.00 76.69 108 GLY A CA 1
ATOM 859 C C . GLY A 1 108 ? 17.351 4.895 -5.399 1.00 76.69 108 GLY A C 1
ATOM 860 O O . GLY A 1 108 ? 17.352 4.630 -6.598 1.00 76.69 108 GLY A O 1
ATOM 861 N N . GLN A 1 109 ? 18.163 5.800 -4.860 1.00 71.69 109 GLN A N 1
ATOM 862 C CA . GLN A 1 109 ? 19.260 6.428 -5.590 1.00 71.69 109 GLN A CA 1
ATOM 863 C C . GLN A 1 109 ? 20.581 5.916 -5.019 1.00 71.69 109 GLN A C 1
ATOM 865 O O . GLN A 1 109 ? 20.761 5.874 -3.803 1.00 71.69 109 GLN A O 1
ATOM 870 N N . LYS A 1 110 ? 21.516 5.546 -5.896 1.00 73.12 110 LYS A N 1
ATOM 871 C CA . LYS A 1 110 ? 22.898 5.242 -5.518 1.00 73.12 110 LYS A CA 1
ATOM 872 C C . LYS A 1 110 ? 23.816 6.233 -6.217 1.00 73.12 110 LYS A C 1
ATOM 874 O O . LYS A 1 110 ? 23.804 6.319 -7.439 1.00 73.12 110 LYS A O 1
ATOM 879 N N . ILE A 1 111 ? 24.620 6.948 -5.438 1.00 72.44 111 ILE A N 1
ATOM 880 C CA . ILE A 1 111 ? 25.670 7.825 -5.956 1.00 72.44 111 ILE A CA 1
ATOM 881 C C . ILE A 1 111 ? 26.989 7.065 -5.832 1.00 72.44 111 ILE A C 1
ATOM 883 O O . ILE A 1 111 ? 27.381 6.689 -4.727 1.00 72.44 111 ILE A O 1
ATOM 887 N N . ALA A 1 112 ? 27.654 6.808 -6.957 1.00 73.00 112 ALA A N 1
ATOM 888 C CA . ALA A 1 112 ? 29.004 6.257 -6.977 1.00 73.00 112 ALA A CA 1
ATOM 889 C C . ALA A 1 112 ? 29.988 7.367 -7.358 1.00 73.00 112 ALA A C 1
ATOM 891 O O . ALA A 1 112 ? 29.805 8.038 -8.374 1.00 73.00 112 ALA A O 1
ATOM 892 N N . LYS A 1 113 ? 31.014 7.562 -6.526 1.00 74.75 113 LYS A N 1
ATOM 893 C CA . LYS A 1 113 ? 32.122 8.482 -6.787 1.00 74.75 113 LYS A CA 1
ATOM 894 C C . LYS A 1 113 ? 33.351 7.663 -7.159 1.00 74.75 113 LYS A C 1
ATOM 896 O O . LYS A 1 113 ? 33.742 6.785 -6.393 1.00 74.75 113 LYS A O 1
ATOM 901 N N . SER A 1 114 ? 33.937 7.949 -8.310 1.00 75.62 114 SER A N 1
ATOM 902 C CA . SER A 1 114 ? 35.209 7.376 -8.751 1.00 75.62 114 SER A CA 1
ATOM 903 C C . SER A 1 114 ? 36.400 8.184 -8.216 1.00 75.62 114 SER A C 1
ATOM 905 O O . SER A 1 114 ? 36.253 9.309 -7.722 1.00 75.62 114 SER A O 1
ATOM 907 N N . GLU A 1 115 ? 37.597 7.592 -8.270 1.00 75.69 115 GLU A N 1
ATOM 908 C CA . GLU A 1 115 ? 38.844 8.199 -7.768 1.00 75.69 115 GLU A CA 1
ATOM 909 C C . GLU A 1 115 ? 39.193 9.520 -8.475 1.00 75.69 115 GLU A C 1
ATOM 911 O O . GLU A 1 115 ? 39.724 10.444 -7.860 1.00 75.69 115 GLU A O 1
ATOM 916 N N . ASP A 1 116 ? 38.794 9.658 -9.739 1.00 80.75 116 ASP A N 1
ATOM 917 C CA . ASP A 1 116 ? 38.930 10.860 -10.570 1.00 80.75 116 ASP A CA 1
ATOM 918 C C . ASP A 1 116 ? 37.917 11.980 -10.231 1.00 80.75 116 ASP A C 1
ATOM 920 O O . ASP A 1 116 ? 37.915 13.037 -10.862 1.00 80.75 116 ASP A O 1
ATOM 924 N N . ARG A 1 117 ? 37.101 11.796 -9.180 1.00 67.94 117 ARG A N 1
ATOM 925 C CA . ARG A 1 117 ? 36.048 12.716 -8.705 1.00 67.94 117 ARG A CA 1
ATOM 926 C C . ARG A 1 117 ? 34.866 12.890 -9.662 1.00 67.94 117 ARG A C 1
ATOM 928 O O . ARG A 1 117 ? 34.068 13.803 -9.442 1.00 67.94 117 ARG A O 1
ATOM 935 N N . PHE A 1 118 ? 34.698 12.014 -10.648 1.00 69.69 118 PHE A N 1
ATOM 936 C CA . PHE A 1 118 ? 33.466 11.966 -11.427 1.00 69.69 118 PHE A CA 1
ATOM 937 C C . PHE A 1 118 ? 32.354 11.234 -10.656 1.00 69.69 118 PHE A C 1
ATOM 939 O O . PHE A 1 118 ? 32.590 10.337 -9.841 1.00 69.69 118 PHE A O 1
ATOM 946 N N . TYR A 1 119 ? 31.114 11.675 -10.869 1.00 68.69 119 TYR A N 1
ATOM 947 C CA . TYR A 1 119 ? 29.928 11.003 -10.346 1.00 68.69 119 TYR A CA 1
ATOM 948 C C . TYR A 1 119 ? 29.321 10.157 -11.454 1.00 68.69 119 TYR A C 1
ATOM 950 O O . TYR A 1 119 ? 28.929 10.684 -12.494 1.00 68.69 119 TYR A O 1
ATOM 958 N N . HIS A 1 120 ? 29.206 8.856 -11.214 1.00 68.88 120 HIS A N 1
ATOM 959 C CA . HIS A 1 120 ? 28.504 7.959 -12.120 1.00 68.88 120 HIS A CA 1
ATOM 960 C C . HIS A 1 120 ? 27.076 7.746 -11.623 1.00 68.88 120 HIS A C 1
ATOM 962 O O . HIS A 1 120 ? 26.855 7.317 -10.485 1.00 68.88 120 HIS A O 1
ATOM 968 N N . PHE A 1 121 ? 26.105 8.035 -12.490 1.00 73.12 121 PHE A N 1
ATOM 969 C CA . PHE A 1 121 ? 24.684 7.835 -12.225 1.00 73.12 121 PHE A CA 1
ATOM 970 C C . PHE A 1 121 ? 24.156 6.693 -13.093 1.00 73.12 121 PHE A C 1
ATOM 972 O O . PHE A 1 121 ? 23.884 6.874 -14.275 1.00 73.12 121 PHE A O 1
ATOM 979 N N . GLY A 1 122 ? 23.995 5.519 -12.488 1.00 76.31 122 GLY A N 1
ATOM 980 C CA . GLY A 1 122 ? 23.163 4.457 -13.047 1.00 76.31 122 GLY A CA 1
ATOM 981 C C . GLY A 1 122 ? 21.764 4.536 -12.446 1.00 76.31 122 GLY A C 1
ATOM 982 O O . GLY A 1 122 ? 21.626 4.765 -11.242 1.00 76.31 122 GLY A O 1
ATOM 983 N N . VAL A 1 123 ? 20.733 4.333 -13.263 1.00 83.25 123 VAL A N 1
ATOM 984 C CA . VAL A 1 123 ? 19.342 4.235 -12.810 1.00 83.25 123 VAL A CA 1
ATOM 985 C C . VAL A 1 123 ? 18.929 2.759 -12.843 1.00 83.25 123 VAL A C 1
ATOM 987 O O . VAL A 1 123 ? 18.449 2.277 -13.872 1.00 83.25 123 VAL A O 1
ATOM 990 N N . PRO A 1 124 ? 19.133 1.997 -11.749 1.00 86.06 124 PRO A N 1
ATOM 991 C CA . PRO A 1 124 ? 18.613 0.643 -11.656 1.00 86.06 124 PRO A CA 1
ATOM 992 C C . PRO A 1 124 ? 17.085 0.688 -11.557 1.00 86.06 124 PRO A C 1
ATOM 994 O O . PRO A 1 124 ? 16.530 1.313 -10.656 1.00 86.06 124 PRO A O 1
ATOM 997 N N . SER A 1 125 ? 16.393 0.012 -12.470 1.00 88.81 125 SER A N 1
ATOM 998 C CA . SER A 1 125 ? 14.932 -0.057 -12.481 1.00 88.81 125 SER A CA 1
ATOM 999 C C . SER A 1 125 ? 14.449 -1.421 -12.964 1.00 88.81 125 SER A C 1
ATOM 1001 O O . SER A 1 125 ? 15.021 -2.033 -13.866 1.00 88.81 125 SER A O 1
ATOM 1003 N N . GLY A 1 126 ? 13.393 -1.931 -12.343 1.00 90.81 126 GLY A N 1
ATOM 1004 C CA . GLY A 1 126 ? 12.856 -3.251 -12.631 1.00 90.81 126 GLY A CA 1
ATOM 1005 C C . GLY A 1 126 ? 11.531 -3.486 -11.927 1.00 90.81 126 GLY A C 1
ATOM 1006 O O . GLY A 1 126 ? 11.193 -2.795 -10.968 1.00 90.81 126 GLY A O 1
ATOM 1007 N N . VAL A 1 127 ? 10.791 -4.479 -12.412 1.00 92.12 127 VAL A N 1
ATOM 1008 C CA . VAL A 1 127 ? 9.561 -4.959 -11.781 1.00 92.12 127 VAL A CA 1
ATOM 1009 C C . VAL A 1 127 ? 9.848 -6.323 -11.175 1.00 92.12 127 VAL A C 1
ATOM 1011 O O . VAL A 1 127 ? 10.447 -7.189 -11.819 1.00 92.12 127 VAL A O 1
ATOM 1014 N N . PHE A 1 128 ? 9.420 -6.492 -9.931 1.00 93.19 128 PHE A N 1
ATOM 1015 C CA . PHE A 1 128 ? 9.574 -7.721 -9.173 1.00 93.19 128 PHE A CA 1
ATOM 1016 C C . PHE A 1 128 ? 8.225 -8.127 -8.592 1.00 93.19 128 PHE A C 1
ATOM 1018 O O . PHE A 1 128 ? 7.429 -7.274 -8.206 1.00 93.19 128 PHE A O 1
ATOM 1025 N N . TYR A 1 129 ? 7.987 -9.429 -8.512 1.00 92.94 129 TYR A N 1
ATOM 1026 C CA . TYR A 1 129 ? 6.797 -10.003 -7.902 1.00 92.94 129 TYR A CA 1
ATOM 1027 C C . TYR A 1 129 ? 7.184 -11.175 -7.003 1.00 92.94 129 TYR A C 1
ATOM 1029 O O . TYR A 1 129 ? 8.202 -11.840 -7.213 1.00 92.94 129 TYR A O 1
ATOM 1037 N N . PHE A 1 130 ? 6.371 -11.410 -5.977 1.00 89.38 130 PHE A N 1
ATOM 1038 C CA . PHE A 1 130 ? 6.500 -12.568 -5.104 1.00 89.38 130 PHE A CA 1
ATOM 1039 C C . PHE A 1 130 ? 5.517 -13.649 -5.537 1.00 89.38 130 PHE A C 1
ATOM 1041 O O . PHE A 1 130 ? 4.313 -13.415 -5.570 1.00 89.38 130 PHE A O 1
ATOM 1048 N N . GLU A 1 131 ? 6.022 -14.850 -5.796 1.00 85.88 131 GLU A N 1
ATOM 1049 C CA . GLU A 1 131 ? 5.204 -16.035 -6.046 1.00 85.88 131 GLU A CA 1
ATOM 1050 C C . GLU A 1 131 ? 5.738 -17.193 -5.202 1.00 85.88 131 GLU A C 1
ATOM 1052 O O . GLU A 1 131 ? 6.929 -17.492 -5.245 1.00 85.88 131 GLU A O 1
ATOM 1057 N N . LYS A 1 132 ? 4.880 -17.833 -4.392 1.00 84.69 132 LYS A N 1
ATOM 1058 C CA . LYS A 1 132 ? 5.263 -18.957 -3.507 1.00 84.69 132 LYS A CA 1
ATOM 1059 C C . LYS A 1 132 ? 6.519 -18.657 -2.665 1.00 84.69 132 LYS A C 1
ATOM 1061 O O . LYS A 1 132 ? 7.433 -19.472 -2.582 1.00 84.69 132 LYS A O 1
ATOM 1066 N N . ASN A 1 133 ? 6.569 -17.465 -2.060 1.00 84.56 133 ASN A N 1
ATOM 1067 C CA . ASN A 1 133 ? 7.709 -16.941 -1.286 1.00 84.56 133 ASN A CA 1
ATOM 1068 C C . ASN A 1 133 ? 9.028 -16.784 -2.066 1.00 84.56 133 ASN A C 1
ATOM 1070 O O . ASN A 1 133 ? 10.079 -16.581 -1.462 1.00 84.56 133 ASN A O 1
ATOM 1074 N N . LYS A 1 134 ? 8.989 -16.821 -3.399 1.00 93.31 134 LYS A N 1
ATOM 1075 C CA . LYS A 1 134 ? 10.138 -16.553 -4.260 1.00 93.31 134 LYS A CA 1
ATOM 1076 C C . LYS A 1 134 ? 9.984 -15.186 -4.918 1.00 93.31 134 LYS A C 1
ATOM 1078 O O . LYS A 1 134 ? 8.973 -14.914 -5.562 1.00 93.31 134 LYS A O 1
ATOM 1083 N N . LEU A 1 135 ? 11.001 -14.342 -4.764 1.00 92.25 135 LEU A N 1
ATOM 1084 C CA . LEU A 1 135 ? 11.098 -13.072 -5.476 1.00 92.25 135 LEU A CA 1
ATOM 1085 C C . LEU A 1 135 ? 11.591 -13.337 -6.902 1.00 92.25 135 LEU A C 1
ATOM 1087 O O . LEU A 1 135 ? 12.688 -13.866 -7.089 1.00 92.25 135 LEU A O 1
ATOM 1091 N N . THR A 1 136 ? 10.792 -12.959 -7.893 1.00 94.81 136 THR A N 1
ATOM 1092 C CA . THR A 1 136 ? 11.127 -13.092 -9.313 1.00 94.81 136 THR A CA 1
ATOM 1093 C C . THR A 1 136 ? 11.048 -11.728 -9.981 1.00 94.81 136 THR A C 1
ATOM 1095 O O . THR A 1 136 ? 10.142 -10.942 -9.717 1.00 94.81 136 THR A O 1
ATOM 1098 N N . GLY A 1 137 ? 12.009 -11.426 -10.845 1.00 92.50 137 GLY A N 1
ATOM 1099 C CA . GLY A 1 137 ? 12.062 -10.170 -11.579 1.00 92.50 137 GLY A CA 1
ATOM 1100 C C . GLY A 1 137 ? 13.422 -9.965 -12.222 1.00 92.50 137 GLY A C 1
ATOM 1101 O O . GLY A 1 137 ? 14.324 -10.795 -12.089 1.00 92.50 137 GLY A O 1
ATOM 1102 N N . LYS A 1 138 ? 13.567 -8.847 -12.927 1.00 93.31 138 LYS A N 1
ATOM 1103 C CA . LYS A 1 138 ? 14.820 -8.455 -13.568 1.00 93.31 138 LYS A CA 1
ATOM 1104 C C . LYS A 1 138 ? 15.086 -6.985 -13.297 1.00 93.31 138 LYS A C 1
ATOM 1106 O O . LYS A 1 138 ? 14.215 -6.145 -13.516 1.00 93.31 138 LYS A O 1
ATOM 1111 N N . ILE A 1 139 ? 16.309 -6.691 -12.866 1.00 90.38 139 ILE A N 1
ATOM 1112 C CA . ILE A 1 139 ? 16.820 -5.327 -12.808 1.00 90.38 139 ILE A CA 1
ATOM 1113 C C . ILE A 1 139 ? 17.404 -4.962 -14.173 1.00 90.38 139 ILE A C 1
ATOM 1115 O O . ILE A 1 139 ? 18.163 -5.734 -14.762 1.00 90.38 139 ILE A O 1
ATOM 1119 N N . ASN A 1 140 ? 17.029 -3.800 -14.684 1.00 89.88 140 ASN A N 1
ATOM 1120 C CA . ASN A 1 140 ? 17.615 -3.197 -15.871 1.00 89.88 140 ASN A CA 1
ATOM 1121 C C . ASN A 1 140 ? 18.377 -1.944 -15.436 1.00 89.88 140 ASN A C 1
ATOM 1123 O O . ASN A 1 140 ? 17.976 -1.266 -14.490 1.00 89.88 140 ASN A O 1
ATOM 1127 N N . MET A 1 141 ? 19.486 -1.659 -16.110 1.00 86.56 141 MET A N 1
ATOM 1128 C CA . MET A 1 141 ? 20.270 -0.454 -15.870 1.00 86.56 141 MET A CA 1
ATOM 1129 C C . MET A 1 141 ? 19.993 0.536 -16.993 1.00 86.56 141 MET A C 1
ATOM 1131 O O . MET A 1 141 ? 20.105 0.170 -18.161 1.00 86.56 141 MET A O 1
ATOM 1135 N N . TYR A 1 142 ? 19.642 1.762 -16.629 1.00 83.25 142 TYR A N 1
ATOM 1136 C CA . TYR A 1 142 ? 19.455 2.868 -17.562 1.00 83.25 142 TYR A CA 1
ATOM 1137 C C . TYR A 1 142 ? 20.474 3.967 -17.262 1.00 83.25 142 TYR A C 1
ATOM 1139 O O . TYR A 1 142 ? 20.894 4.126 -16.108 1.00 83.25 142 TYR A O 1
ATOM 1147 N N . ASN A 1 143 ? 20.861 4.729 -18.283 1.00 78.62 143 ASN A N 1
ATOM 1148 C CA . ASN A 1 143 ? 21.595 5.971 -18.077 1.00 78.62 143 ASN A CA 1
ATOM 1149 C C . ASN A 1 143 ? 20.623 7.045 -17.594 1.00 78.62 143 ASN A C 1
ATOM 1151 O O . ASN A 1 143 ? 19.444 7.034 -17.939 1.00 78.62 143 ASN A O 1
ATOM 1155 N N . ARG A 1 144 ? 21.110 7.963 -16.761 1.00 71.50 144 ARG A N 1
ATOM 1156 C CA . ARG A 1 144 ? 20.286 9.065 -16.253 1.00 71.50 144 ARG A CA 1
ATOM 1157 C C . ARG A 1 144 ? 19.952 10.104 -17.331 1.00 71.50 144 ARG A C 1
ATOM 1159 O O . ARG A 1 144 ? 18.917 10.752 -17.215 1.00 71.50 144 ARG A O 1
ATOM 1166 N N . ASP A 1 145 ? 20.836 10.255 -18.313 1.00 70.44 145 ASP A N 1
ATOM 1167 C CA . ASP A 1 145 ? 20.825 11.354 -19.283 1.00 70.44 145 ASP A CA 1
ATOM 1168 C C . ASP A 1 145 ? 20.299 10.944 -20.678 1.00 70.44 145 ASP A C 1
ATOM 1170 O O . ASP A 1 145 ? 20.342 11.762 -21.596 1.00 70.44 145 ASP A O 1
ATOM 1174 N N . ASP A 1 146 ? 19.793 9.710 -20.821 1.00 55.62 146 ASP A N 1
ATOM 1175 C CA . ASP A 1 146 ? 19.084 9.207 -22.016 1.00 55.62 146 ASP A CA 1
ATOM 1176 C C . ASP A 1 146 ? 17.557 9.362 -21.856 1.00 55.62 146 ASP A C 1
ATOM 1178 O O . ASP A 1 146 ? 16.879 9.701 -22.854 1.00 55.62 146 ASP A O 1
#

Secondary structure (DSSP, 8-state):
-PPP---EEEE-TTT--EEEEEE--SEEEEEEE-TT-SS--EEEEEEE-HHHHHHTT-EE-SSTT-EE-TTS-EEEEESSTT-EEE-HHHHHHHHHHTT------------EE-TTSPEE-EEEEEEEEEETTEEEEEEEEEES--

pLDDT: mean 85.5, std 12.48, range [37.53, 98.06]

Organism: NCBI:txid2980107

Radius of gyration: 20.14 Å; chains: 1; bounding box: 54×48×49 Å

Sequence (146 aa):
MEKEPIWSEIIDKKTRVYTGHKVIVTTTNAKGGIENDKSGANFNYDIPCRTLFEGLNLKYSSKDGDFNNECDEVIVTNINPKGTLVKKSNLMKYLNENNLSIIWTVYGQKIAKSEDRFYHFGVPSGVFYFEKNKLTGKINMYNRDD

Foldseek 3Di:
DFDAWDWDFDADPPVRDTPPDTDTDQWDKDWDDDVPDPVRDIDIAIDGGPCCCVLLCWDDDPDPQWTAHPVRHTQWHAPDRDRIDGDPVSVVVSCVVVVHDDDDDDDDFDWDADPVRDTAGWDWDKDWDADPNDIDIDTDTDGPVD